Protein AF-A0A7R9QTS0-F1 (afdb_monomer_lite)

Radius of gyration: 16.04 Å; chains: 1; bounding box: 51×29×33 Å

InterPro domains:
  IPR036812 NAD(P)-dependent oxidoreductase domain superfamily [G3DSA:3.20.20.100] (19-72)
  IPR036812 NAD(P)-dependent oxidoreductase domain superfamily [SSF51430] (23-71)

pLDDT: mean 77.7, std 21.91, range [33.34, 97.94]

Foldseek 3Di:
DDQDQDADDDPPDGDRDRQVFDWDQD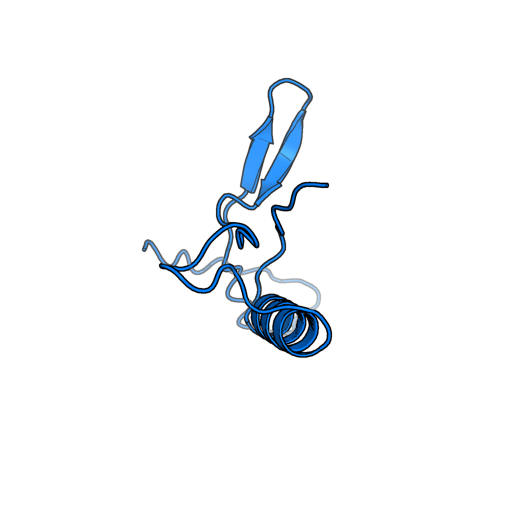PVRDTHTPDEAEQFDDPPPTGDDDVVSVVVVVVCVVVNHDHYHYDD

Sequence (72 aa):
MIISTVYLNLLGRQTWGVYLSSTIRLNNGTEMPALGLGTGGYGSGGPPQGQQMVGIIDEAIDIGYRHIDTAS

Structure (mmCIF, N/CA/C/O backbone):
data_AF-A0A7R9QTS0-F1
#
_entry.id   AF-A0A7R9QTS0-F1
#
loop_
_atom_site.group_PDB
_atom_site.id
_atom_site.type_symbol
_atom_site.label_atom_id
_atom_site.label_alt_id
_atom_site.label_comp_id
_atom_site.label_asym_id
_atom_site.label_entity_id
_atom_site.label_seq_id
_atom_site.pdbx_PDB_ins_code
_atom_site.Cartn_x
_atom_site.Cartn_y
_atom_site.Cartn_z
_atom_site.occupancy
_atom_site.B_iso_or_equiv
_atom_site.auth_seq_id
_atom_site.auth_comp_id
_atom_site.auth_asym_id
_atom_site.auth_atom_id
_atom_site.pdbx_PDB_model_num
ATOM 1 N N . MET A 1 1 ? -0.625 -14.437 10.838 1.00 43.78 1 MET A N 1
ATOM 2 C CA . MET A 1 1 ? -1.681 -14.094 9.864 1.00 43.78 1 MET A CA 1
ATOM 3 C C . MET A 1 1 ? -2.954 -14.811 10.284 1.00 43.78 1 MET A C 1
ATOM 5 O O . MET A 1 1 ? -3.094 -15.994 10.009 1.00 43.78 1 MET A O 1
ATOM 9 N N . ILE A 1 2 ? -3.815 -14.151 11.061 1.00 33.34 2 ILE A N 1
ATOM 10 C CA . ILE A 1 2 ? -5.120 -14.717 11.423 1.00 33.34 2 ILE A CA 1
ATOM 11 C C . ILE A 1 2 ? -6.065 -14.353 10.280 1.00 33.34 2 ILE A C 1
ATOM 13 O O . ILE A 1 2 ? -6.414 -13.187 10.120 1.00 33.34 2 ILE A O 1
ATOM 17 N N . ILE A 1 3 ? -6.428 -15.332 9.453 1.00 41.38 3 ILE A N 1
ATOM 18 C CA . ILE A 1 3 ? -7.476 -15.168 8.445 1.00 41.38 3 ILE A CA 1
ATOM 19 C C . ILE A 1 3 ? -8.804 -15.230 9.206 1.00 41.38 3 ILE A C 1
ATOM 21 O O . ILE A 1 3 ? -9.312 -16.313 9.490 1.00 41.38 3 ILE A O 1
ATOM 25 N N . SER A 1 4 ? -9.341 -14.080 9.612 1.00 41.72 4 SER A N 1
ATOM 26 C CA . SER A 1 4 ? -10.694 -14.029 10.167 1.00 41.72 4 SER A CA 1
ATOM 27 C C . SER A 1 4 ? -11.686 -14.070 9.007 1.00 41.72 4 SER A C 1
ATOM 29 O O . SER A 1 4 ? -11.771 -13.133 8.216 1.00 41.72 4 SER A O 1
ATOM 31 N N . THR A 1 5 ? -12.401 -15.185 8.866 1.00 43.53 5 THR A N 1
ATOM 32 C CA . THR A 1 5 ? -13.509 -15.306 7.910 1.00 43.53 5 THR A CA 1
ATOM 33 C C . THR A 1 5 ? -14.717 -14.601 8.517 1.00 43.53 5 THR A C 1
ATOM 35 O O . THR A 1 5 ? -15.341 -15.130 9.435 1.00 43.53 5 THR A O 1
ATOM 38 N N . VAL A 1 6 ? -15.035 -13.392 8.051 1.00 50.19 6 VAL A N 1
ATOM 39 C CA . VAL A 1 6 ? -16.216 -12.650 8.513 1.00 50.19 6 VAL A CA 1
ATOM 40 C C . VAL A 1 6 ? -17.342 -12.833 7.499 1.00 50.19 6 VAL A C 1
ATOM 42 O O . VAL A 1 6 ? -17.223 -12.429 6.346 1.00 50.19 6 VAL A O 1
ATOM 45 N N . TYR A 1 7 ? -18.443 -13.446 7.931 1.00 45.22 7 TYR A N 1
ATOM 46 C CA . TYR A 1 7 ? -19.669 -13.557 7.142 1.00 45.22 7 TYR A CA 1
ATOM 47 C C . TYR A 1 7 ? -20.384 -12.200 7.119 1.00 45.22 7 TYR A C 1
ATOM 49 O O . TYR A 1 7 ? -20.924 -11.773 8.139 1.00 45.22 7 TYR A O 1
ATOM 57 N N . LEU A 1 8 ? -20.429 -11.528 5.967 1.00 48.59 8 LEU A N 1
ATOM 58 C CA . LEU A 1 8 ? -21.284 -10.355 5.760 1.00 48.59 8 LEU A CA 1
ATOM 59 C C . LEU A 1 8 ? -22.453 -10.723 4.840 1.00 48.59 8 LEU A C 1
ATOM 61 O O . LEU A 1 8 ? -22.292 -10.895 3.636 1.00 48.59 8 LEU A O 1
ATOM 65 N N . ASN A 1 9 ? -23.649 -10.833 5.423 1.00 40.31 9 ASN A N 1
ATOM 66 C CA . ASN A 1 9 ? -24.904 -10.984 4.688 1.00 40.31 9 ASN A CA 1
ATOM 67 C C . ASN A 1 9 ? -25.436 -9.603 4.291 1.00 40.31 9 ASN A C 1
ATOM 69 O O . ASN A 1 9 ? -26.202 -8.987 5.030 1.00 40.31 9 ASN A O 1
ATOM 73 N N . LEU A 1 10 ? -25.062 -9.127 3.107 1.00 46.22 10 LEU A N 1
ATOM 74 C CA . LEU A 1 10 ? -25.740 -8.012 2.450 1.00 46.22 10 LEU A CA 1
ATOM 75 C C . LEU A 1 10 ? -26.460 -8.555 1.213 1.00 46.22 10 LEU A C 1
ATOM 77 O O . LEU A 1 10 ? -25.841 -8.974 0.240 1.00 46.22 10 LEU A O 1
ATOM 81 N N . LEU A 1 11 ? -27.795 -8.561 1.275 1.00 45.25 11 LEU A N 1
ATOM 82 C CA . LEU A 1 11 ? -28.696 -8.827 0.143 1.00 45.25 11 LEU A CA 1
ATOM 83 C C . LEU A 1 11 ? -28.612 -10.239 -0.476 1.00 45.25 11 LEU A C 1
ATOM 85 O O . LEU A 1 11 ? -28.847 -10.411 -1.670 1.00 45.25 11 LEU A O 1
ATOM 89 N N . GLY A 1 12 ? -28.306 -11.268 0.322 1.00 46.12 12 GLY A N 1
ATOM 90 C CA . GLY A 1 12 ? -28.445 -12.671 -0.101 1.00 46.12 12 GLY A CA 1
ATOM 91 C C . GLY A 1 12 ? -27.424 -13.152 -1.139 1.00 46.12 12 GLY A C 1
ATOM 92 O O . GLY A 1 12 ? -27.558 -14.259 -1.659 1.00 46.12 12 GLY A O 1
ATOM 93 N N . ARG A 1 13 ? -26.385 -12.362 -1.430 1.00 44.53 13 ARG A N 1
ATOM 94 C CA . ARG A 1 13 ? -25.218 -12.815 -2.194 1.00 44.53 13 ARG A CA 1
ATOM 95 C C . ARG A 1 13 ? -24.104 -13.215 -1.231 1.00 44.53 13 ARG A C 1
ATOM 97 O O . ARG A 1 13 ? -23.523 -12.369 -0.566 1.00 44.53 13 ARG A O 1
ATOM 104 N N . GLN A 1 14 ? -23.807 -14.512 -1.186 1.00 42.56 14 GLN A N 1
ATOM 105 C CA . GLN A 1 14 ? -22.621 -15.064 -0.529 1.00 42.56 14 GLN A CA 1
ATOM 106 C C . GLN A 1 14 ? -21.380 -14.595 -1.306 1.00 42.56 14 GLN A C 1
ATOM 108 O O . GLN A 1 14 ? -21.075 -15.141 -2.367 1.00 42.56 14 GLN A O 1
ATOM 113 N N . THR A 1 15 ? -20.688 -13.559 -0.836 1.00 47.72 15 THR A N 1
ATOM 114 C CA . THR A 1 15 ? -19.397 -13.144 -1.400 1.00 47.72 15 THR A CA 1
ATOM 115 C C . THR A 1 15 ? -18.289 -13.437 -0.394 1.00 47.72 15 THR A C 1
ATOM 117 O O . THR A 1 15 ? -18.322 -12.991 0.750 1.00 47.72 15 THR A O 1
ATOM 120 N N . TRP A 1 16 ? -17.288 -14.210 -0.820 1.00 43.78 16 TRP A N 1
ATOM 121 C CA . TRP A 1 16 ? -16.066 -14.463 -0.054 1.00 43.78 16 TRP A CA 1
ATOM 122 C C . TRP A 1 16 ? -15.178 -13.215 -0.108 1.00 43.78 16 TRP A C 1
ATOM 124 O O . TRP A 1 16 ? -14.228 -13.140 -0.882 1.00 43.78 16 TRP A O 1
ATOM 134 N N . GLY A 1 17 ? -15.532 -12.186 0.657 1.00 46.50 17 GLY A N 1
ATOM 135 C CA . GLY A 1 17 ? -14.698 -11.000 0.816 1.00 46.50 17 GLY A CA 1
ATOM 136 C C . GLY A 1 17 ? -13.616 -11.259 1.856 1.00 46.50 17 GLY A C 1
ATOM 137 O O . GLY A 1 17 ? -13.860 -11.093 3.048 1.00 46.50 17 GLY A O 1
ATOM 138 N N . VAL A 1 18 ? -12.421 -11.665 1.427 1.00 50.16 18 VAL A N 1
ATOM 139 C CA . VAL A 1 18 ? -11.241 -11.666 2.301 1.00 50.16 18 VAL A CA 1
ATOM 140 C C . VAL A 1 18 ? -10.853 -10.202 2.528 1.00 50.16 18 VAL A C 1
ATOM 142 O O . VAL A 1 18 ? -10.141 -9.609 1.723 1.00 50.16 18 VAL A O 1
ATOM 145 N N . TYR A 1 19 ? -11.359 -9.573 3.591 1.00 52.34 19 TYR A N 1
ATOM 146 C CA . TYR A 1 19 ? -10.868 -8.260 4.009 1.00 52.34 19 TYR A CA 1
ATOM 147 C C . TYR A 1 19 ? -9.456 -8.450 4.572 1.00 52.34 19 TYR A C 1
ATOM 149 O O . TYR A 1 19 ? -9.281 -8.797 5.737 1.00 52.34 19 TYR A O 1
ATOM 157 N N . LEU A 1 20 ? -8.438 -8.265 3.729 1.00 51.50 20 LEU A N 1
ATOM 158 C CA . LEU A 1 20 ? -7.032 -8.466 4.091 1.00 51.50 20 LEU A CA 1
ATOM 159 C C . LEU A 1 20 ? -6.498 -7.487 5.149 1.00 51.50 20 LEU A C 1
ATOM 161 O O . LEU A 1 20 ? -5.360 -7.646 5.581 1.00 51.50 20 LEU A O 1
ATOM 165 N N . SER A 1 21 ? -7.267 -6.496 5.608 1.00 59.66 21 SER A N 1
ATOM 166 C CA . SER A 1 21 ? -6.741 -5.531 6.571 1.00 59.66 21 SER A CA 1
ATOM 167 C C . SER A 1 21 ? -7.724 -5.218 7.687 1.00 59.66 21 SER A C 1
ATOM 169 O O . SER A 1 21 ? -8.723 -4.530 7.494 1.00 59.66 21 SER A O 1
ATOM 171 N N . SER A 1 22 ? -7.390 -5.697 8.885 1.00 84.00 22 SER A N 1
ATOM 172 C CA . SER A 1 22 ? -7.780 -5.021 10.117 1.00 84.00 22 SER A CA 1
ATOM 173 C C . SER A 1 22 ? -7.293 -3.572 10.062 1.00 84.00 22 SER A C 1
ATOM 175 O O . SER A 1 22 ? -6.142 -3.329 9.696 1.00 84.00 22 SER A O 1
ATOM 177 N N . THR A 1 23 ? -8.132 -2.619 10.448 1.00 93.06 23 THR A N 1
ATOM 178 C CA . THR A 1 23 ? -7.717 -1.230 10.648 1.00 93.06 23 THR A CA 1
ATOM 179 C C . THR A 1 23 ? -7.282 -1.000 12.094 1.00 93.06 23 THR A C 1
ATOM 181 O O . THR A 1 23 ? -7.685 -1.720 13.010 1.00 93.06 23 THR A O 1
ATOM 184 N N . ILE A 1 24 ? -6.416 -0.011 12.296 1.00 94.94 24 ILE A N 1
ATOM 185 C CA . ILE A 1 24 ? -6.075 0.552 13.598 1.00 94.94 24 ILE A CA 1
ATOM 186 C C . ILE A 1 24 ? -6.771 1.905 13.693 1.00 94.94 24 ILE A C 1
ATOM 188 O O . ILE A 1 24 ? -6.636 2.740 12.796 1.00 94.94 24 ILE A O 1
ATOM 192 N N . ARG A 1 25 ? -7.468 2.140 14.806 1.00 96.31 25 ARG A N 1
ATOM 193 C CA . ARG A 1 25 ? -8.062 3.441 15.096 1.00 96.31 25 ARG A CA 1
ATOM 194 C C . ARG A 1 25 ? -7.035 4.366 15.736 1.00 96.31 25 ARG A C 1
ATOM 196 O O . ARG A 1 25 ? -6.502 4.068 16.807 1.00 96.31 25 ARG A O 1
ATOM 203 N N . LEU A 1 26 ? -6.779 5.497 15.094 1.00 97.50 26 LEU A N 1
ATOM 204 C CA . LEU A 1 26 ? -5.897 6.546 15.591 1.00 97.50 26 LEU A CA 1
ATOM 205 C C . LEU A 1 26 ? -6.546 7.305 16.762 1.00 97.50 26 LEU A C 1
ATOM 207 O O . LEU A 1 26 ? -7.750 7.206 17.013 1.00 97.50 26 LEU A O 1
ATOM 211 N N . ASN A 1 27 ? -5.750 8.100 17.484 1.00 97.94 27 ASN A N 1
ATOM 212 C CA . ASN A 1 27 ? -6.214 8.849 18.662 1.00 97.94 27 ASN A CA 1
ATOM 213 C C . ASN A 1 27 ? -7.295 9.907 18.352 1.00 97.94 27 ASN A C 1
ATOM 215 O O . ASN A 1 27 ? -7.991 10.352 19.261 1.00 97.94 27 ASN A O 1
ATOM 219 N N . ASN A 1 28 ? -7.463 10.270 17.080 1.00 97.94 28 ASN A N 1
ATOM 220 C CA . ASN A 1 28 ? -8.489 11.183 16.582 1.00 97.94 28 ASN A CA 1
ATOM 221 C C . ASN A 1 28 ? -9.736 10.457 16.039 1.00 97.94 28 ASN A C 1
ATOM 223 O O . ASN A 1 28 ? -10.633 11.104 15.507 1.00 97.94 28 ASN A O 1
ATOM 227 N N . GLY A 1 29 ? -9.801 9.129 16.163 1.00 96.31 29 GLY A N 1
ATOM 228 C CA . GLY A 1 29 ? -10.922 8.316 15.695 1.00 96.31 29 GLY A CA 1
ATOM 229 C C . GLY A 1 29 ? -10.844 7.877 14.231 1.00 96.31 29 GLY A C 1
ATOM 230 O O . GLY A 1 29 ? -11.695 7.094 13.817 1.00 96.31 29 GLY A O 1
ATOM 231 N N . THR A 1 30 ? -9.846 8.319 13.462 1.00 96.88 30 THR A N 1
ATOM 232 C CA . THR A 1 30 ? -9.646 7.876 12.074 1.00 96.88 30 THR A CA 1
ATOM 233 C C . THR A 1 30 ? -9.164 6.427 12.026 1.00 96.88 30 THR A C 1
ATOM 235 O O . THR A 1 30 ? -8.279 6.040 12.784 1.00 96.88 30 THR A O 1
ATOM 238 N N . GLU A 1 31 ? -9.715 5.636 11.108 1.00 95.69 31 GLU A N 1
ATOM 239 C CA . GLU A 1 31 ? -9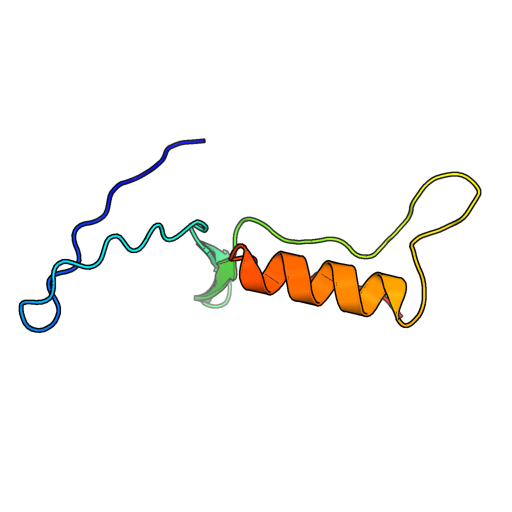.269 4.269 10.830 1.00 95.69 31 GLU A CA 1
ATOM 240 C C . GLU A 1 31 ? -8.141 4.264 9.790 1.00 95.69 31 GLU A C 1
ATOM 242 O O . GLU A 1 31 ? -8.221 4.942 8.764 1.00 95.69 31 GLU A O 1
ATOM 247 N N . MET A 1 32 ? -7.105 3.469 10.036 1.00 96.12 32 MET A N 1
ATOM 248 C CA . MET A 1 32 ? -5.938 3.325 9.167 1.00 96.12 32 MET A CA 1
ATOM 249 C C . MET A 1 32 ? -5.677 1.838 8.910 1.00 96.12 32 MET A C 1
ATOM 251 O O . MET A 1 32 ? -5.611 1.079 9.877 1.00 96.12 32 MET A O 1
ATOM 255 N N . PRO A 1 33 ? -5.524 1.373 7.657 1.00 95.12 33 PRO A N 1
ATOM 256 C CA . PRO A 1 33 ? -5.167 -0.020 7.397 1.00 95.12 33 PRO A CA 1
ATOM 257 C C . PRO A 1 33 ? -3.880 -0.403 8.135 1.00 95.12 33 PRO A C 1
ATOM 259 O O . PRO A 1 33 ? -2.865 0.288 8.025 1.00 95.12 33 PRO A O 1
ATOM 262 N N . ALA A 1 34 ? -3.918 -1.505 8.892 1.00 94.56 34 ALA A N 1
ATOM 263 C CA . ALA A 1 34 ? -2.789 -1.929 9.726 1.00 94.56 34 ALA A CA 1
ATOM 264 C C . ALA A 1 34 ? -1.561 -2.358 8.904 1.00 94.56 34 ALA A C 1
ATOM 266 O O . ALA A 1 34 ? -0.457 -2.432 9.437 1.00 94.56 34 ALA A O 1
ATOM 267 N N . LEU A 1 35 ? -1.759 -2.657 7.616 1.00 93.44 35 LEU A N 1
ATOM 268 C CA . LEU A 1 35 ? -0.716 -3.017 6.663 1.00 93.44 35 LEU A CA 1
ATOM 269 C C . LEU A 1 35 ? -0.629 -1.943 5.576 1.00 93.44 35 LEU A C 1
ATOM 271 O O . LEU A 1 35 ? -1.649 -1.605 4.973 1.00 93.44 35 LEU A O 1
ATOM 275 N N . GLY A 1 36 ? 0.581 -1.444 5.318 1.00 93.69 36 GLY A N 1
ATOM 276 C CA . GLY A 1 36 ? 0.854 -0.469 4.265 1.00 93.69 36 GLY A CA 1
ATOM 277 C C . GLY A 1 36 ? 2.047 -0.848 3.389 1.00 93.69 36 GLY A C 1
ATOM 278 O O . GLY A 1 36 ? 2.884 -1.662 3.785 1.00 93.69 36 GLY A O 1
ATOM 279 N N . LEU A 1 37 ? 2.096 -0.269 2.190 1.00 94.25 37 LEU A N 1
ATOM 280 C CA . LEU A 1 37 ? 3.221 -0.364 1.260 1.00 94.25 37 LEU A CA 1
ATOM 281 C C . LEU A 1 37 ? 4.100 0.881 1.404 1.00 94.25 37 LEU A C 1
ATOM 283 O O . LEU A 1 37 ? 3.655 1.973 1.065 1.00 94.25 37 LEU A O 1
ATOM 287 N N . GLY A 1 38 ? 5.335 0.713 1.877 1.00 92.88 38 GLY A N 1
ATOM 288 C CA . GLY A 1 38 ? 6.331 1.786 1.882 1.00 92.88 38 GLY A CA 1
ATOM 289 C C . GLY A 1 38 ? 7.007 1.929 0.519 1.00 92.88 38 GLY A C 1
ATOM 290 O O . GLY A 1 38 ? 7.463 0.935 -0.049 1.00 92.88 38 GLY A O 1
ATOM 291 N N . THR A 1 39 ? 7.098 3.156 0.005 1.00 91.62 39 THR A N 1
ATOM 292 C CA . THR A 1 39 ? 7.763 3.466 -1.279 1.00 91.62 39 THR A CA 1
ATOM 293 C C . THR A 1 39 ? 9.231 3.883 -1.121 1.00 91.62 39 THR A C 1
ATOM 295 O O . THR A 1 39 ? 9.929 4.113 -2.110 1.00 91.62 39 THR A O 1
ATOM 298 N N . GLY A 1 40 ? 9.724 3.975 0.117 1.00 87.19 40 GLY A N 1
ATOM 299 C CA . GLY A 1 40 ? 11.095 4.373 0.425 1.00 87.19 40 GLY A CA 1
ATOM 300 C C . GLY A 1 40 ? 12.097 3.213 0.415 1.00 87.19 40 GLY A C 1
ATOM 301 O O . GLY A 1 40 ? 11.884 2.206 1.078 1.00 87.19 40 GLY A O 1
ATOM 302 N N . GLY A 1 41 ? 13.234 3.426 -0.263 1.00 74.69 41 GLY A N 1
ATOM 303 C CA . GLY A 1 41 ? 14.480 2.656 -0.127 1.00 74.69 41 GLY A CA 1
ATOM 304 C C . GLY A 1 41 ? 14.506 1.255 -0.754 1.00 74.69 41 GLY A C 1
ATOM 305 O O . GLY A 1 41 ? 13.699 0.416 -0.403 1.00 74.69 41 GLY A O 1
ATOM 306 N N . TYR A 1 42 ? 15.517 0.962 -1.587 1.00 60.22 42 TYR A N 1
ATOM 307 C CA . TYR A 1 42 ? 16.001 -0.405 -1.857 1.00 60.22 42 TYR A CA 1
ATOM 308 C C . TYR A 1 42 ? 17.494 -0.387 -2.247 1.00 60.22 42 TYR A C 1
ATOM 310 O O . TYR A 1 42 ? 17.867 0.094 -3.314 1.00 60.22 42 TYR A O 1
ATOM 318 N N . GLY A 1 43 ? 18.363 -0.928 -1.381 1.00 61.50 43 GLY A N 1
ATOM 319 C CA . GLY A 1 43 ? 19.792 -1.152 -1.660 1.00 61.50 43 GLY A CA 1
ATOM 320 C C . GLY A 1 43 ? 20.582 0.075 -2.148 1.00 61.50 43 GLY A C 1
ATOM 321 O O . GLY A 1 43 ? 20.180 1.220 -1.961 1.00 61.50 43 GLY A O 1
ATOM 322 N N . SER A 1 44 ? 21.723 -0.164 -2.798 1.00 67.44 44 SER A N 1
ATOM 323 C CA . SER A 1 44 ? 22.569 0.884 -3.393 1.00 67.44 44 SER A CA 1
ATOM 324 C C . SER A 1 44 ? 21.940 1.595 -4.605 1.00 67.44 44 SER A C 1
ATOM 326 O O . SER A 1 44 ? 22.525 2.552 -5.102 1.00 67.44 44 SER A O 1
ATOM 328 N N . GLY A 1 45 ? 20.773 1.144 -5.085 1.00 72.88 45 GLY A N 1
ATOM 329 C CA . GLY A 1 45 ? 20.093 1.674 -6.274 1.00 72.88 45 GLY A CA 1
ATOM 330 C C . GLY A 1 45 ? 18.891 2.583 -5.998 1.00 72.88 45 GLY A C 1
ATOM 331 O O . GLY A 1 45 ? 18.391 3.208 -6.929 1.00 72.88 45 GLY A O 1
ATOM 332 N N . GLY A 1 46 ? 18.440 2.684 -4.744 1.00 77.31 46 GLY A N 1
ATOM 333 C CA . GLY A 1 46 ? 17.212 3.401 -4.398 1.00 77.31 46 GLY A CA 1
ATOM 334 C C . GLY A 1 46 ? 15.938 2.646 -4.811 1.00 77.31 46 GLY A C 1
ATOM 335 O O . GLY A 1 46 ? 16.007 1.565 -5.399 1.00 77.31 46 GLY A O 1
ATOM 336 N N . PRO A 1 47 ? 14.754 3.176 -4.461 1.00 83.38 47 PRO A N 1
ATOM 337 C CA . PRO A 1 47 ? 13.501 2.548 -4.849 1.00 83.38 47 PRO A CA 1
ATOM 338 C C . PRO A 1 47 ? 13.292 2.613 -6.371 1.00 83.38 47 PRO A C 1
ATOM 340 O O . PRO A 1 47 ? 13.835 3.510 -7.028 1.00 83.38 47 PRO A O 1
ATOM 343 N N . PRO A 1 48 ? 12.474 1.707 -6.939 1.00 86.94 48 PRO A N 1
ATOM 344 C CA . PRO A 1 48 ? 11.964 1.855 -8.298 1.00 86.94 48 PRO A CA 1
ATOM 345 C C . PRO A 1 48 ? 11.389 3.260 -8.511 1.00 86.94 48 PRO A C 1
ATOM 347 O O . PRO A 1 48 ? 10.771 3.826 -7.611 1.00 86.94 48 PRO A O 1
ATOM 350 N N . GLN A 1 49 ? 11.592 3.832 -9.696 1.00 87.75 49 GLN A N 1
ATOM 351 C CA . GLN A 1 49 ? 11.155 5.196 -10.009 1.00 87.75 49 GLN A CA 1
ATOM 352 C C . GLN A 1 49 ? 10.178 5.223 -11.184 1.00 87.75 49 GLN A C 1
ATOM 354 O O . GLN A 1 49 ? 10.119 4.299 -12.000 1.00 87.75 49 GLN A O 1
ATOM 359 N N . GLY A 1 50 ? 9.418 6.316 -11.283 1.00 89.56 50 GLY A N 1
ATOM 360 C CA . GLY A 1 50 ? 8.498 6.559 -12.391 1.00 89.56 50 GLY A CA 1
ATOM 361 C C . GLY A 1 50 ? 7.503 5.412 -12.582 1.00 89.56 50 GLY A C 1
ATOM 362 O O . GLY A 1 50 ? 6.869 4.967 -11.630 1.00 89.56 50 GLY A O 1
ATOM 363 N N . GLN A 1 51 ? 7.394 4.912 -13.815 1.00 95.00 51 GLN A N 1
ATOM 364 C CA . GLN A 1 51 ? 6.407 3.890 -14.187 1.00 95.00 51 GLN A CA 1
ATOM 365 C C . GLN A 1 51 ? 6.582 2.550 -13.466 1.00 95.00 51 GLN A C 1
ATOM 367 O O . GLN A 1 51 ? 5.609 1.829 -13.278 1.00 95.00 51 GLN A O 1
ATOM 372 N N . GLN A 1 52 ? 7.797 2.219 -13.021 1.00 91.75 52 GLN A N 1
ATOM 373 C CA . GLN A 1 52 ? 8.005 0.997 -12.244 1.00 91.75 52 GLN A CA 1
ATOM 374 C C . GLN A 1 52 ? 7.334 1.096 -10.872 1.00 91.75 52 GLN A C 1
ATOM 376 O O . GLN A 1 52 ? 6.695 0.146 -10.435 1.00 91.75 52 GLN A O 1
ATOM 381 N N . MET A 1 53 ? 7.434 2.257 -10.214 1.00 93.50 53 MET A N 1
ATOM 382 C CA . MET A 1 53 ? 6.750 2.489 -8.941 1.00 93.50 53 MET A CA 1
ATOM 383 C C . MET A 1 53 ? 5.230 2.526 -9.121 1.00 93.50 53 MET A C 1
ATOM 385 O O . MET A 1 53 ? 4.513 1.975 -8.294 1.00 93.50 53 MET A O 1
ATOM 389 N N . VAL A 1 54 ? 4.739 3.118 -10.216 1.00 96.12 54 VAL A N 1
ATOM 390 C CA . VAL A 1 54 ? 3.302 3.112 -10.543 1.00 96.12 54 VAL A CA 1
ATOM 391 C C . VAL A 1 54 ? 2.779 1.679 -10.653 1.00 96.12 54 VAL A C 1
ATOM 393 O O . VAL A 1 54 ? 1.829 1.344 -9.956 1.00 96.12 54 VAL A O 1
ATOM 396 N N . GLY A 1 55 ? 3.448 0.811 -11.420 1.00 97.12 55 GLY A N 1
ATOM 397 C CA . GLY A 1 55 ? 3.036 -0.592 -11.555 1.00 97.12 55 GLY A CA 1
ATOM 398 C C . GLY A 1 55 ? 3.026 -1.357 -10.226 1.00 97.12 55 GLY A C 1
ATOM 399 O O . GLY A 1 55 ? 2.099 -2.111 -9.957 1.00 97.12 55 GLY A O 1
ATOM 400 N N . ILE A 1 56 ? 4.008 -1.110 -9.351 1.00 95.06 56 ILE A N 1
ATOM 401 C CA . ILE A 1 56 ? 4.052 -1.715 -8.009 1.00 95.06 56 ILE A CA 1
ATOM 402 C C . ILE A 1 56 ? 2.868 -1.253 -7.146 1.00 95.06 56 ILE A C 1
ATOM 404 O O . ILE A 1 56 ? 2.279 -2.055 -6.420 1.00 95.06 56 ILE A O 1
ATOM 408 N N . ILE A 1 57 ? 2.519 0.035 -7.203 1.00 96.25 57 ILE A N 1
ATOM 409 C CA . ILE A 1 57 ? 1.378 0.586 -6.461 1.00 96.25 57 ILE A CA 1
ATOM 410 C C . ILE A 1 57 ? 0.063 0.014 -7.001 1.00 96.25 57 ILE A C 1
ATOM 412 O O . ILE A 1 57 ? -0.787 -0.381 -6.201 1.00 96.25 57 ILE A O 1
ATOM 416 N N . ASP A 1 58 ? -0.087 -0.074 -8.323 1.00 97.88 58 ASP A N 1
ATOM 417 C CA . ASP A 1 58 ? -1.271 -0.648 -8.969 1.00 97.88 58 ASP A CA 1
ATOM 418 C C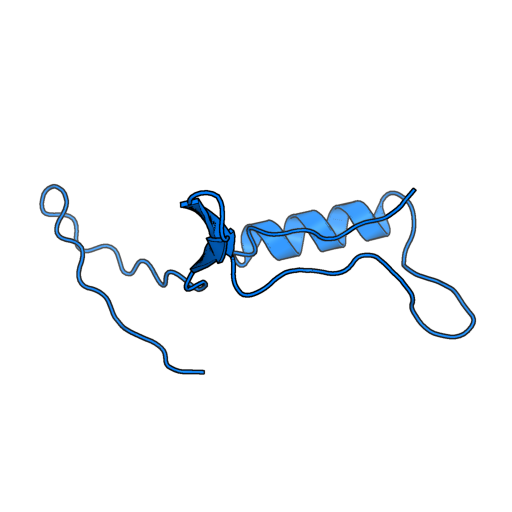 . ASP A 1 58 ? -1.470 -2.111 -8.545 1.00 97.88 58 ASP A C 1
ATOM 420 O O . ASP A 1 58 ? -2.534 -2.469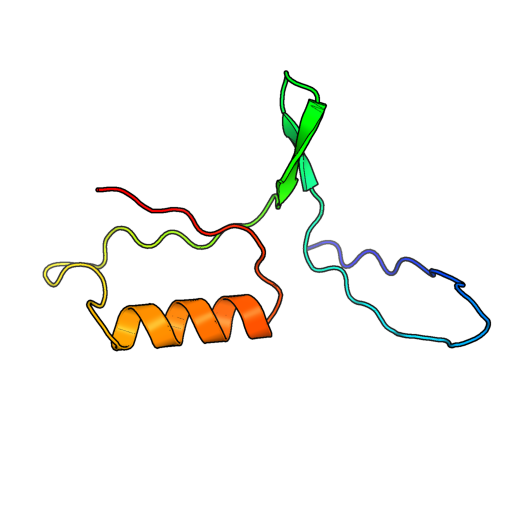 -8.037 1.00 97.88 58 ASP A O 1
ATOM 424 N N . GLU A 1 59 ? -0.419 -2.933 -8.622 1.00 97.31 59 GLU A N 1
ATOM 425 C CA . GLU A 1 59 ? -0.463 -4.327 -8.165 1.00 97.31 59 GLU A CA 1
ATOM 426 C C . GLU A 1 59 ? -0.812 -4.436 -6.674 1.00 97.31 59 GLU A C 1
ATOM 428 O O . GLU A 1 59 ? -1.626 -5.275 -6.282 1.00 97.31 59 GLU A O 1
ATOM 433 N N . ALA A 1 60 ? -0.240 -3.575 -5.825 1.00 95.00 60 ALA A N 1
ATOM 434 C CA . ALA A 1 60 ? -0.543 -3.568 -4.398 1.00 95.00 60 ALA A CA 1
ATOM 435 C C . ALA A 1 60 ? -2.029 -3.268 -4.134 1.00 95.00 60 ALA A C 1
ATOM 437 O O . ALA A 1 60 ? -2.661 -3.919 -3.294 1.00 95.00 60 ALA A O 1
ATOM 438 N N . ILE A 1 61 ? -2.607 -2.307 -4.856 1.00 95.81 61 ILE A N 1
ATOM 439 C CA . ILE A 1 61 ? -4.032 -1.974 -4.767 1.00 95.81 61 ILE A CA 1
ATOM 440 C C . ILE A 1 61 ? -4.889 -3.155 -5.237 1.00 95.81 61 ILE A C 1
ATOM 442 O O . ILE A 1 61 ? -5.859 -3.501 -4.544 1.00 95.81 61 ILE A O 1
ATOM 446 N N . ASP A 1 62 ? -4.523 -3.796 -6.346 1.00 96.38 62 ASP A N 1
ATOM 447 C CA . ASP A 1 62 ? -5.239 -4.943 -6.912 1.00 96.38 62 ASP A CA 1
ATOM 448 C C . ASP A 1 62 ? -5.276 -6.135 -5.948 1.00 96.38 62 ASP A C 1
ATOM 450 O O . ASP A 1 62 ? -6.318 -6.779 -5.796 1.00 96.38 62 ASP A O 1
ATOM 454 N N . ILE A 1 63 ? -4.190 -6.381 -5.206 1.00 92.94 63 ILE A N 1
ATOM 455 C CA . ILE A 1 63 ? -4.137 -7.449 -4.191 1.00 92.94 63 ILE A CA 1
ATOM 456 C C . IL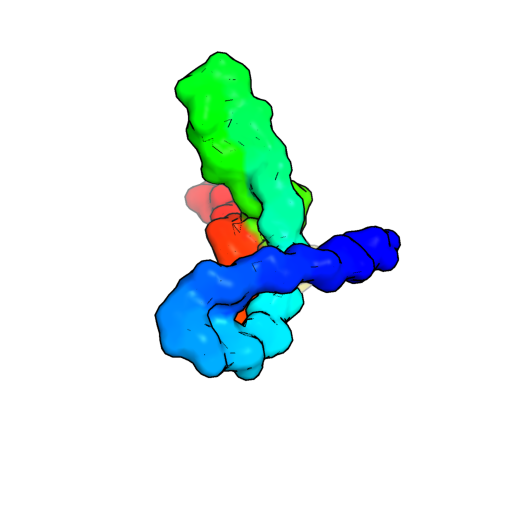E A 1 63 ? -4.703 -7.035 -2.823 1.00 92.94 63 ILE A C 1
ATOM 458 O O . ILE A 1 63 ? -4.700 -7.839 -1.892 1.00 92.94 63 ILE A O 1
ATOM 462 N N . GLY A 1 64 ? -5.209 -5.807 -2.676 1.00 91.81 64 GLY A N 1
ATOM 463 C CA . GLY A 1 64 ? -5.981 -5.388 -1.503 1.00 91.81 64 GLY A CA 1
ATOM 464 C C . GLY A 1 64 ? -5.287 -4.435 -0.526 1.00 91.81 64 GLY A C 1
ATOM 465 O O . GLY A 1 64 ? -5.872 -4.141 0.520 1.00 91.81 64 GLY A O 1
ATOM 466 N N . TYR A 1 65 ? -4.102 -3.896 -0.834 1.00 94.31 65 TYR A N 1
ATOM 467 C CA . TYR A 1 65 ? -3.519 -2.813 -0.031 1.00 94.31 65 TYR A CA 1
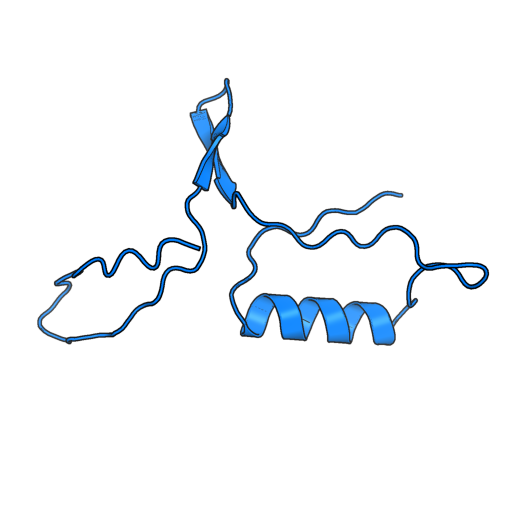ATOM 468 C C . TYR A 1 65 ? -4.381 -1.555 -0.123 1.00 94.31 65 TYR A C 1
ATOM 470 O O . TYR A 1 65 ? -4.882 -1.186 -1.185 1.00 94.31 65 TYR A O 1
ATOM 478 N N . ARG A 1 66 ? -4.559 -0.873 1.009 1.00 95.19 66 ARG A N 1
ATOM 479 C CA . ARG A 1 66 ? -5.323 0.385 1.095 1.00 95.19 66 ARG A CA 1
ATOM 480 C C . ARG A 1 66 ? -4.573 1.502 1.814 1.00 95.19 66 ARG A C 1
ATOM 482 O O . ARG A 1 66 ? -5.141 2.559 2.059 1.00 95.19 66 ARG A O 1
ATOM 489 N N . HIS A 1 67 ? -3.308 1.270 2.143 1.00 95.94 67 HIS A N 1
ATOM 490 C CA . HIS A 1 67 ? -2.432 2.240 2.775 1.00 95.94 67 HIS A CA 1
ATOM 491 C C . HIS A 1 67 ? -1.094 2.243 2.033 1.00 95.94 67 HIS A C 1
ATOM 493 O O . HIS A 1 67 ? -0.420 1.217 1.954 1.00 95.94 67 HIS A O 1
ATOM 499 N N . ILE A 1 68 ? -0.756 3.393 1.453 1.00 96.19 68 ILE A N 1
ATOM 500 C CA . ILE A 1 68 ? 0.497 3.644 0.741 1.00 96.19 68 ILE A CA 1
ATOM 501 C C . ILE A 1 68 ? 1.250 4.720 1.524 1.00 96.19 68 ILE A C 1
ATOM 503 O O . ILE A 1 68 ? 0.693 5.788 1.781 1.00 96.19 68 ILE A O 1
ATOM 507 N N . ASP A 1 69 ? 2.483 4.421 1.914 1.00 95.25 69 ASP A N 1
ATOM 508 C CA . ASP A 1 69 ? 3.374 5.305 2.666 1.00 95.25 69 ASP A CA 1
ATOM 509 C C . ASP A 1 69 ? 4.465 5.851 1.733 1.00 95.25 69 ASP A C 1
ATOM 511 O O . ASP A 1 69 ? 5.113 5.089 1.013 1.00 95.25 69 ASP A O 1
ATOM 515 N N . THR A 1 70 ? 4.633 7.177 1.706 1.00 93.44 70 THR A N 1
ATOM 516 C CA . THR A 1 70 ? 5.566 7.880 0.809 1.00 93.44 70 THR A CA 1
ATOM 517 C C . THR A 1 70 ? 6.132 9.145 1.455 1.00 93.44 70 THR A C 1
ATOM 519 O O . THR A 1 70 ? 5.582 9.657 2.429 1.00 93.44 70 THR A O 1
ATOM 522 N N . ALA A 1 71 ? 7.205 9.687 0.875 1.00 90.44 71 ALA A N 1
ATOM 523 C CA . ALA A 1 71 ? 7.840 10.944 1.281 1.00 90.44 71 ALA A CA 1
ATOM 524 C C . ALA A 1 71 ? 8.176 11.831 0.063 1.00 90.44 71 ALA A C 1
ATOM 526 O O . ALA A 1 71 ? 8.205 11.335 -1.065 1.00 90.44 71 ALA A O 1
ATOM 527 N N . SER A 1 72 ? 8.394 13.133 0.299 1.00 85.94 72 SER A N 1
ATOM 528 C CA . SER A 1 72 ? 8.799 14.143 -0.700 1.00 85.94 72 SER A CA 1
ATOM 529 C C . SER A 1 72 ? 10.308 14.255 -0.864 1.00 85.94 72 SER A C 1
ATOM 531 O O . SER A 1 72 ? 10.977 14.236 0.195 1.00 85.94 72 SER A O 1
#

Organism: NCBI:txid334625

Secondary structure (DSSP, 8-state):
---------STT----------EEE-TTS-EEES--EE----GGG-S--THHHHHHHHHHHHTT---EE---